Protein AF-A0A2J8B7I2-F1 (afdb_monomer_lite)

pLDDT: mean 88.87, std 10.63, range [42.28, 96.5]

InterPro domains:
  IPR001584 Integrase, catalytic core [PF13683] (15-67)
  IPR001584 Integrase, catalytic core [PS50994] (1-86)
  IPR012337 Ribonuclease H-like superfamily [SSF53098] (4-85)
  IPR036397 Ribonuclease H superfamily [G3DSA:3.30.420.10] (1-91)

Sequence (95 aa):
AKDSAFEKIAKALHMELRRTRPYSPWQNGKVERSHREDGKILYGRKVFTSEQELIRQVAKHEARYNKTAKTSLNFKNPNQVVSEYFSTCNICVDN

Organism: NCBI:txid1588748

Structure (mmCIF, N/CA/C/O backbone):
data_AF-A0A2J8B7I2-F1
#
_entry.id   AF-A0A2J8B7I2-F1
#
loop_
_atom_site.group_PDB
_atom_site.id
_atom_site.type_symbol
_atom_site.label_atom_id
_atom_site.label_alt_id
_atom_site.label_comp_id
_atom_site.label_asym_id
_atom_site.label_entity_id
_atom_site.label_seq_id
_atom_site.pdbx_PDB_ins_code
_atom_site.Cartn_x
_atom_site.Cartn_y
_atom_site.Cartn_z
_atom_site.occupancy
_atom_site.B_iso_or_equiv
_atom_site.auth_seq_id
_atom_site.auth_comp_id
_atom_site.auth_asym_id
_atom_site.auth_atom_id
_atom_site.pdbx_PDB_model_num
ATOM 1 N N . ALA A 1 1 ? -3.782 -32.500 5.962 1.00 68.00 1 A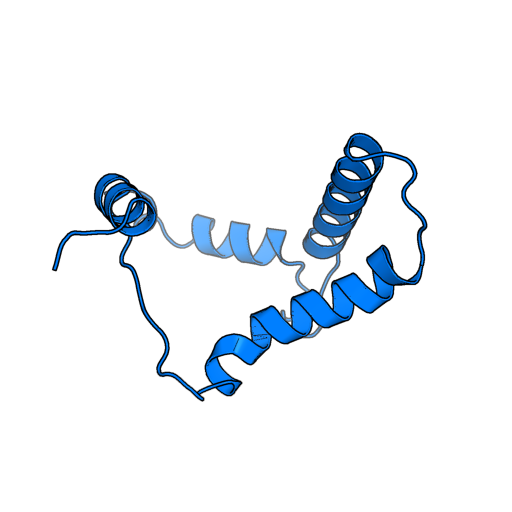LA A N 1
ATOM 2 C CA . ALA A 1 1 ? -4.010 -31.327 6.832 1.00 68.00 1 ALA A CA 1
ATOM 3 C C . ALA A 1 1 ? -5.308 -30.660 6.398 1.00 68.00 1 ALA A C 1
ATOM 5 O O . ALA A 1 1 ? -5.584 -30.654 5.207 1.00 68.00 1 ALA A O 1
ATOM 6 N N . LYS A 1 2 ? -6.132 -30.181 7.334 1.00 83.31 2 LYS A N 1
ATOM 7 C CA . LYS A 1 2 ? -7.375 -29.471 7.002 1.00 83.31 2 LYS A CA 1
ATOM 8 C C . LYS A 1 2 ? -7.019 -28.048 6.569 1.00 83.31 2 LYS A C 1
ATOM 10 O O . LYS A 1 2 ? -6.298 -27.380 7.304 1.00 83.31 2 LYS A O 1
ATOM 15 N N . ASP A 1 3 ? -7.518 -27.609 5.417 1.00 85.56 3 ASP A N 1
ATOM 16 C CA . ASP A 1 3 ? -7.315 -26.231 4.958 1.00 85.56 3 ASP A CA 1
ATOM 17 C C . ASP A 1 3 ? -7.883 -25.233 5.980 1.00 85.56 3 ASP A C 1
ATOM 19 O O . ASP A 1 3 ? -9.003 -25.403 6.487 1.00 85.56 3 ASP A O 1
ATOM 23 N N . SER A 1 4 ? -7.120 -24.177 6.258 1.00 91.69 4 SER A N 1
ATOM 24 C CA . SER A 1 4 ? -7.564 -23.027 7.048 1.00 91.69 4 SER A CA 1
ATOM 25 C C . SER A 1 4 ? -8.666 -22.240 6.328 1.00 91.69 4 SER A C 1
ATOM 27 O O . SER A 1 4 ? -8.859 -22.364 5.118 1.00 91.69 4 SER A O 1
ATOM 29 N N . ALA A 1 5 ? -9.398 -21.395 7.062 1.00 93.19 5 ALA A N 1
ATOM 30 C CA . ALA A 1 5 ? -10.425 -20.536 6.465 1.00 93.19 5 ALA A CA 1
ATOM 31 C C . ALA A 1 5 ? -9.854 -19.647 5.344 1.00 93.19 5 ALA A C 1
ATOM 33 O O . ALA A 1 5 ? -10.474 -19.514 4.294 1.00 93.19 5 ALA A O 1
ATOM 34 N N . PHE A 1 6 ? -8.642 -19.119 5.532 1.00 92.19 6 PHE A N 1
ATOM 35 C CA . PHE A 1 6 ? -7.955 -18.307 4.531 1.00 92.19 6 PHE A CA 1
ATOM 36 C C . PHE A 1 6 ? -7.618 -19.103 3.262 1.00 92.19 6 PHE A C 1
ATOM 38 O O . PHE A 1 6 ? -7.910 -18.656 2.157 1.00 92.19 6 PHE A O 1
ATOM 45 N N . GLU A 1 7 ? -7.071 -20.313 3.408 1.00 93.50 7 GLU A N 1
ATOM 46 C CA . GLU A 1 7 ? -6.722 -21.172 2.266 1.00 93.50 7 GLU A CA 1
ATOM 47 C C . GLU A 1 7 ? -7.939 -21.583 1.445 1.00 93.50 7 GLU A C 1
ATOM 49 O O . GLU A 1 7 ? -7.856 -21.654 0.221 1.00 93.50 7 GLU A O 1
ATOM 54 N N . LYS A 1 8 ? -9.078 -21.822 2.100 1.00 93.69 8 LYS A N 1
ATOM 55 C CA . LYS A 1 8 ? -10.331 -22.131 1.403 1.00 93.69 8 LYS A CA 1
ATOM 56 C C . LYS A 1 8 ? -10.790 -20.973 0.525 1.00 93.69 8 LYS A C 1
ATOM 58 O O . LYS A 1 8 ? -11.162 -21.203 -0.620 1.00 93.69 8 LYS A O 1
ATOM 63 N N . ILE A 1 9 ? -10.742 -19.747 1.048 1.00 94.31 9 ILE A N 1
ATOM 64 C CA . ILE A 1 9 ? -11.130 -18.550 0.294 1.00 94.31 9 ILE A CA 1
ATOM 65 C C . ILE A 1 9 ? -10.148 -18.284 -0.848 1.00 94.31 9 ILE A C 1
ATOM 67 O O . ILE A 1 9 ? -10.589 -18.041 -1.965 1.00 94.31 9 ILE A O 1
ATOM 71 N N . ALA A 1 10 ? -8.838 -18.407 -0.614 1.00 93.69 10 ALA A N 1
ATOM 72 C CA . ALA A 1 10 ? -7.841 -18.251 -1.673 1.00 93.69 10 ALA A CA 1
ATOM 73 C C . ALA A 1 10 ? -8.075 -19.241 -2.828 1.00 93.69 10 ALA A C 1
ATOM 75 O O . ALA A 1 10 ? -8.083 -18.836 -3.987 1.00 93.69 10 ALA A O 1
ATOM 76 N N . LYS A 1 11 ? -8.362 -20.515 -2.516 1.00 91.62 11 LYS A N 1
ATOM 77 C CA . LYS A 1 11 ? -8.719 -21.529 -3.523 1.00 91.62 11 LYS A CA 1
ATOM 78 C C . LYS A 1 11 ? -10.019 -21.195 -4.259 1.00 91.62 11 LYS A C 1
ATOM 80 O O . LYS A 1 11 ? -10.076 -21.375 -5.468 1.00 91.62 11 LYS A O 1
ATOM 85 N N . ALA A 1 12 ? -11.039 -20.711 -3.548 1.00 93.69 12 ALA A N 1
ATOM 86 C CA . ALA A 1 12 ? -12.315 -20.314 -4.147 1.00 93.69 12 ALA A CA 1
ATOM 87 C C . ALA A 1 12 ? -12.184 -19.102 -5.086 1.00 93.69 12 ALA A C 1
ATOM 89 O O . ALA A 1 12 ? -12.939 -18.993 -6.042 1.00 93.69 12 ALA A O 1
ATOM 90 N N . LEU A 1 13 ? -11.219 -18.216 -4.829 1.00 93.94 13 LEU A N 1
ATOM 91 C CA . LEU A 1 13 ? -10.874 -17.083 -5.692 1.00 93.94 13 LEU A CA 1
ATOM 92 C C . LEU A 1 13 ? -9.828 -17.440 -6.763 1.00 93.94 13 LEU A C 1
ATOM 94 O O . LEU A 1 13 ? -9.271 -16.538 -7.379 1.00 93.94 13 LEU A O 1
ATOM 98 N N . HIS A 1 14 ? -9.511 -18.729 -6.939 1.00 92.81 14 HIS A N 1
ATOM 99 C CA . HIS A 1 14 ? -8.486 -19.218 -7.868 1.00 92.81 14 HIS A CA 1
ATOM 100 C C . HIS A 1 14 ? -7.100 -18.563 -7.679 1.00 92.81 14 HIS A C 1
ATOM 102 O O . HIS A 1 14 ? -6.303 -18.467 -8.609 1.00 92.81 14 HIS A O 1
ATOM 108 N N . MET A 1 15 ? -6.776 -18.148 -6.448 1.00 91.81 15 MET A N 1
ATOM 109 C CA . MET A 1 15 ? -5.501 -17.519 -6.102 1.00 91.81 15 MET A CA 1
ATOM 110 C C . MET A 1 15 ? -4.476 -18.545 -5.609 1.00 91.81 15 MET A C 1
ATOM 112 O O . MET A 1 15 ? -4.744 -19.353 -4.715 1.00 91.81 15 MET A O 1
ATOM 116 N N . GLU A 1 16 ? -3.252 -18.465 -6.133 1.00 91.62 16 GLU A N 1
ATOM 117 C CA . GLU A 1 16 ? -2.131 -19.281 -5.666 1.00 91.62 16 GLU A CA 1
ATOM 118 C C . GLU A 1 16 ? -1.551 -18.725 -4.352 1.00 91.62 16 GLU A C 1
ATOM 120 O O . GLU A 1 16 ? -0.986 -17.629 -4.303 1.00 91.62 16 GLU A O 1
ATOM 125 N N . LEU A 1 17 ? -1.635 -19.504 -3.268 1.00 90.19 17 LEU A N 1
ATOM 126 C CA . LEU A 1 17 ? -1.019 -19.138 -1.993 1.00 90.19 17 LEU A CA 1
ATOM 127 C C . LEU A 1 17 ? 0.471 -19.503 -1.964 1.00 90.19 17 LEU A C 1
ATOM 129 O O . LEU A 1 17 ? 0.843 -20.653 -1.729 1.00 90.19 17 LEU A O 1
ATOM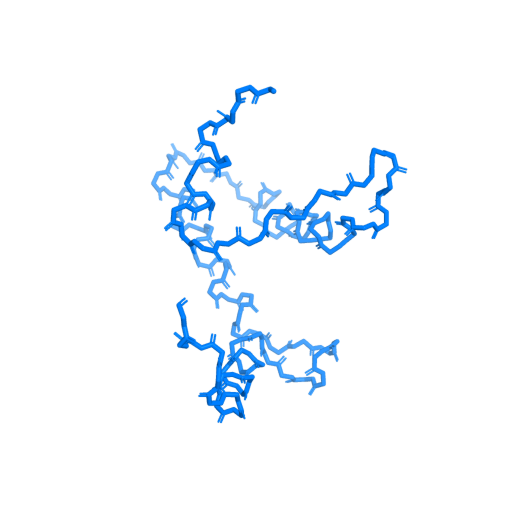 133 N N . ARG A 1 18 ? 1.338 -18.496 -2.093 1.00 89.44 18 ARG A N 1
ATOM 134 C CA . ARG A 1 18 ? 2.793 -18.655 -1.955 1.00 89.44 18 ARG A CA 1
ATOM 135 C C . ARG A 1 18 ? 3.246 -18.344 -0.530 1.00 89.44 18 ARG A C 1
ATOM 137 O O . ARG A 1 18 ? 3.096 -17.223 -0.052 1.00 89.44 18 ARG A O 1
ATOM 144 N N . ARG A 1 19 ? 3.838 -19.330 0.149 1.00 87.88 19 ARG A N 1
ATOM 145 C CA . ARG A 1 19 ? 4.402 -19.164 1.499 1.00 87.88 19 ARG A CA 1
ATOM 146 C C . ARG A 1 19 ? 5.891 -18.831 1.430 1.00 87.88 19 ARG A C 1
ATOM 148 O O . ARG A 1 19 ? 6.637 -19.445 0.671 1.00 87.88 19 ARG A O 1
ATOM 155 N N . THR A 1 20 ? 6.330 -17.884 2.249 1.00 86.75 20 THR A N 1
ATOM 156 C CA . THR A 1 20 ? 7.751 -17.577 2.447 1.00 86.75 20 THR A CA 1
ATOM 157 C C . THR A 1 20 ? 8.367 -18.536 3.457 1.00 86.75 20 THR A C 1
ATOM 159 O O . THR A 1 20 ? 7.695 -19.013 4.375 1.00 86.75 20 THR A O 1
ATOM 162 N N . ARG A 1 21 ? 9.665 -18.813 3.315 1.00 89.38 21 ARG A N 1
ATOM 163 C CA . ARG A 1 21 ? 10.374 -19.655 4.281 1.00 89.38 21 ARG A CA 1
ATOM 164 C C . ARG A 1 21 ? 10.473 -18.905 5.621 1.00 89.38 21 ARG A C 1
ATOM 166 O O . ARG A 1 21 ? 10.753 -17.703 5.616 1.00 89.38 21 ARG A O 1
ATOM 173 N N . PRO A 1 22 ? 10.293 -19.582 6.771 1.00 90.50 22 PRO A N 1
ATOM 174 C CA . PRO A 1 22 ? 10.596 -18.985 8.068 1.00 90.50 22 PRO A CA 1
ATOM 175 C C . PRO A 1 22 ? 12.012 -18.393 8.101 1.00 90.50 22 PRO A C 1
ATOM 177 O O . PRO A 1 22 ? 12.918 -18.900 7.436 1.00 90.50 22 PRO A O 1
ATOM 180 N N . TYR A 1 23 ? 12.201 -17.317 8.866 1.00 88.06 23 TYR A N 1
ATOM 181 C CA . TYR A 1 23 ? 13.491 -16.623 9.015 1.00 88.06 23 TYR A CA 1
ATOM 182 C C . TYR A 1 23 ? 14.092 -16.091 7.702 1.00 88.06 23 TYR A C 1
ATOM 184 O O . TYR A 1 23 ? 15.307 -15.963 7.582 1.00 88.06 23 TYR A O 1
ATOM 192 N N . SER A 1 24 ? 13.246 -15.750 6.722 1.00 90.06 24 SER A N 1
ATOM 193 C CA . SER A 1 24 ? 13.665 -15.144 5.448 1.00 90.06 24 SER A CA 1
ATOM 194 C C . SER A 1 24 ? 13.194 -13.686 5.300 1.00 90.06 24 SER A C 1
ATOM 196 O O . SER A 1 24 ? 12.439 -13.369 4.378 1.00 90.06 24 SER A O 1
ATOM 198 N N . PRO A 1 25 ? 13.610 -12.763 6.195 1.00 85.19 25 PRO A N 1
ATOM 199 C CA . PRO A 1 25 ? 13.063 -11.403 6.277 1.00 85.19 25 PRO A CA 1
ATOM 200 C C . PRO A 1 25 ? 13.284 -10.565 5.010 1.00 85.19 25 PRO A C 1
ATOM 202 O O . PRO A 1 25 ? 12.496 -9.668 4.720 1.00 85.19 25 PRO A O 1
ATOM 205 N N . TRP A 1 26 ? 14.305 -10.876 4.204 1.00 86.69 26 TRP A N 1
ATOM 206 C CA . TRP A 1 26 ? 14.542 -10.198 2.924 1.00 86.69 26 TRP A CA 1
ATOM 207 C C . TRP A 1 26 ? 13.377 -10.371 1.940 1.00 86.69 26 TRP A C 1
ATOM 209 O O . TRP A 1 26 ? 13.139 -9.483 1.123 1.00 86.69 26 TRP A O 1
ATOM 219 N N . GLN A 1 27 ? 12.614 -11.469 2.046 1.00 88.88 27 GLN A N 1
ATOM 220 C CA . GLN A 1 27 ? 11.424 -11.700 1.223 1.00 88.88 27 GLN A CA 1
ATOM 221 C C . GLN A 1 27 ? 10.297 -10.717 1.574 1.00 88.88 27 GLN A C 1
ATOM 223 O O . GLN A 1 27 ? 9.549 -10.315 0.685 1.00 88.88 27 GLN A O 1
ATOM 228 N N . ASN A 1 28 ? 10.219 -10.266 2.833 1.00 90.12 28 ASN A N 1
ATOM 229 C CA . ASN A 1 28 ? 9.186 -9.340 3.303 1.00 90.12 28 ASN A CA 1
ATOM 230 C C . ASN A 1 28 ? 9.611 -7.862 3.262 1.00 90.12 28 ASN A C 1
ATOM 232 O O . ASN A 1 28 ? 8.851 -6.980 3.652 1.00 90.12 28 ASN A O 1
ATOM 236 N N . GLY A 1 29 ? 10.813 -7.546 2.767 1.00 90.69 29 GLY A N 1
ATOM 237 C CA . GLY A 1 29 ? 11.396 -6.205 2.895 1.00 90.69 29 GLY A CA 1
ATOM 238 C C . GLY A 1 29 ? 10.561 -5.067 2.288 1.00 90.69 29 GLY A C 1
ATOM 239 O O . GLY A 1 29 ? 10.643 -3.930 2.756 1.00 90.69 29 GLY A O 1
ATOM 240 N N . LYS A 1 30 ? 9.738 -5.350 1.268 1.00 88.81 30 LYS A N 1
ATOM 241 C CA . LYS A 1 30 ? 8.793 -4.369 0.703 1.00 88.81 30 LYS A CA 1
ATOM 242 C C . LYS A 1 30 ? 7.672 -4.030 1.689 1.00 88.81 30 LYS A C 1
ATOM 244 O O . LYS A 1 30 ? 7.393 -2.850 1.892 1.00 88.81 30 LYS A O 1
ATOM 249 N N . VAL A 1 31 ? 7.081 -5.048 2.312 1.00 90.38 31 VAL A N 1
ATOM 250 C CA . VAL A 1 31 ? 5.993 -4.912 3.291 1.00 90.38 31 VAL A CA 1
ATOM 251 C C . VAL A 1 31 ? 6.502 -4.194 4.536 1.00 90.38 31 VAL A C 1
ATOM 253 O O . VAL A 1 31 ? 5.946 -3.170 4.924 1.00 90.38 31 VAL A O 1
ATOM 256 N N . GLU A 1 32 ? 7.645 -4.631 5.071 1.00 93.44 32 GLU A N 1
ATOM 257 C CA . GLU A 1 32 ? 8.275 -3.994 6.235 1.00 93.44 32 GLU A CA 1
ATOM 258 C C . GLU A 1 32 ? 8.604 -2.516 5.981 1.00 93.44 32 GLU A C 1
ATOM 260 O O . GLU A 1 32 ? 8.404 -1.653 6.839 1.00 93.44 32 GLU A O 1
ATOM 265 N N . ARG A 1 33 ? 9.082 -2.181 4.772 1.00 91.25 33 ARG A N 1
ATOM 266 C CA . ARG A 1 33 ? 9.330 -0.784 4.398 1.00 91.25 33 ARG A CA 1
ATOM 267 C C . ARG A 1 33 ? 8.032 0.018 4.342 1.00 91.25 33 ARG A C 1
ATOM 269 O O . ARG A 1 33 ? 8.047 1.154 4.806 1.00 91.25 33 ARG A O 1
ATOM 276 N N . SER A 1 34 ? 6.949 -0.545 3.800 1.00 90.50 34 SER A N 1
ATOM 277 C CA . SER A 1 34 ? 5.637 0.115 3.782 1.00 90.50 34 SER A CA 1
ATOM 278 C C . SER A 1 34 ? 5.175 0.431 5.200 1.00 90.50 34 SER A C 1
ATOM 280 O O . SER A 1 34 ? 4.958 1.597 5.517 1.00 90.50 34 SER A O 1
ATOM 282 N N . HIS A 1 35 ? 5.169 -0.570 6.086 1.00 91.69 35 HIS A N 1
ATOM 283 C CA . HIS A 1 35 ? 4.774 -0.392 7.484 1.00 91.69 35 HIS A CA 1
ATOM 284 C C . HIS A 1 35 ? 5.602 0.672 8.201 1.00 91.69 35 HIS A C 1
ATOM 286 O O . HIS A 1 35 ? 5.060 1.500 8.932 1.00 91.69 35 HIS A O 1
ATOM 292 N N . ARG A 1 36 ? 6.916 0.706 7.957 1.00 93.69 36 ARG A N 1
ATOM 293 C CA . ARG A 1 36 ? 7.786 1.736 8.529 1.00 93.69 36 ARG A CA 1
ATOM 294 C C . ARG A 1 36 ? 7.421 3.143 8.051 1.00 93.69 36 ARG A C 1
ATOM 296 O O . ARG A 1 36 ? 7.445 4.075 8.852 1.00 93.69 36 ARG A O 1
ATOM 303 N N . GLU A 1 37 ? 7.134 3.327 6.765 1.00 91.44 37 GLU A N 1
ATOM 304 C CA . GLU A 1 37 ? 6.764 4.642 6.228 1.00 91.44 37 GLU A CA 1
ATOM 305 C C . GLU A 1 37 ? 5.372 5.082 6.698 1.00 91.44 37 GLU A C 1
ATOM 307 O O . GLU A 1 37 ? 5.200 6.240 7.085 1.00 91.44 37 GLU A O 1
ATOM 312 N N . ASP A 1 38 ? 4.416 4.157 6.780 1.00 92.44 38 ASP A N 1
ATOM 313 C CA . ASP A 1 38 ? 3.095 4.417 7.359 1.00 92.44 38 ASP A CA 1
ATOM 314 C C . ASP A 1 38 ? 3.217 4.803 8.840 1.00 92.44 38 ASP A C 1
ATOM 316 O O . ASP A 1 38 ? 2.608 5.775 9.289 1.00 92.44 38 ASP A O 1
ATOM 320 N N . GLY A 1 39 ? 4.098 4.125 9.582 1.00 93.56 39 GLY A N 1
ATOM 321 C CA . GLY A 1 39 ? 4.470 4.482 10.951 1.00 93.56 39 GLY A CA 1
ATOM 322 C C . GLY A 1 39 ? 4.967 5.922 11.074 1.00 93.56 39 GLY A C 1
ATOM 323 O O . GLY A 1 39 ? 4.484 6.681 11.911 1.00 93.56 39 GLY A O 1
ATOM 324 N N . LYS A 1 40 ? 5.894 6.340 10.207 1.00 92.56 40 LYS A N 1
ATOM 325 C CA . LYS A 1 40 ? 6.486 7.690 10.244 1.00 92.56 40 LYS A CA 1
ATOM 326 C C . LYS A 1 40 ? 5.529 8.804 9.829 1.00 92.56 40 LYS A C 1
ATOM 328 O O . LYS A 1 40 ? 5.667 9.934 10.303 1.00 92.56 40 LYS A O 1
ATOM 333 N N . ILE A 1 41 ? 4.648 8.535 8.868 1.00 89.44 41 ILE A N 1
ATOM 334 C CA . ILE A 1 41 ? 3.828 9.563 8.213 1.00 89.44 41 ILE A CA 1
ATOM 335 C C . ILE A 1 41 ? 2.446 9.659 8.855 1.00 89.44 41 ILE A C 1
ATOM 337 O O . ILE A 1 41 ? 1.922 10.766 9.006 1.00 89.44 41 ILE A O 1
ATOM 341 N N . LEU A 1 42 ? 1.857 8.520 9.213 1.00 92.38 42 LEU A N 1
ATOM 342 C CA . LEU A 1 42 ? 0.489 8.433 9.697 1.00 92.38 42 LEU A CA 1
AT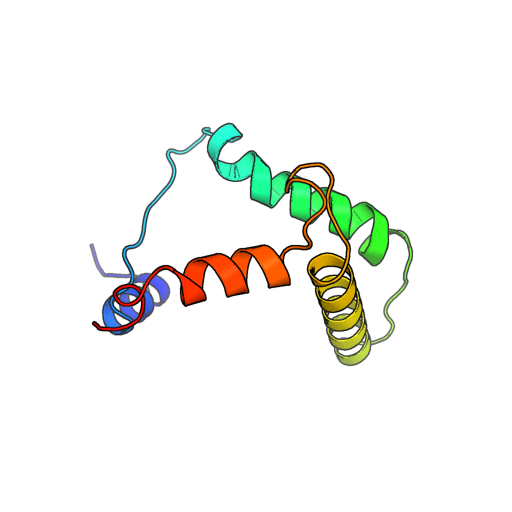OM 343 C C . LEU A 1 42 ? 0.454 8.200 11.207 1.00 92.38 42 LEU A C 1
ATOM 345 O O . LEU A 1 42 ? 0.065 9.104 11.945 1.00 92.38 42 LEU A O 1
ATOM 349 N N . TYR A 1 43 ? 0.886 7.021 11.658 1.00 91.38 43 TYR A N 1
ATOM 350 C CA . TYR A 1 43 ? 0.653 6.572 13.034 1.00 91.38 43 TYR A CA 1
ATOM 351 C C . TYR A 1 43 ? 1.454 7.358 14.077 1.00 91.38 43 TYR A C 1
ATOM 353 O O . TYR A 1 43 ? 0.946 7.639 15.152 1.00 91.38 43 TYR A O 1
ATOM 361 N N . GLY A 1 44 ? 2.679 7.774 13.755 1.00 90.38 44 GLY A N 1
ATOM 362 C CA . GLY A 1 44 ? 3.524 8.552 14.665 1.00 90.38 44 GLY A CA 1
ATOM 363 C C . GLY A 1 44 ? 3.213 10.051 14.703 1.00 90.38 44 GLY A C 1
ATOM 364 O O . GLY A 1 44 ? 3.780 10.762 15.524 1.00 90.38 44 GLY A O 1
ATOM 365 N N . ARG A 1 45 ? 2.357 10.559 13.804 1.00 90.25 45 ARG A N 1
ATOM 366 C CA . ARG A 1 45 ? 2.069 12.003 13.675 1.00 90.25 45 ARG A CA 1
ATOM 367 C C . ARG A 1 45 ? 0.644 12.390 14.032 1.00 90.25 45 ARG A C 1
ATOM 369 O O . ARG A 1 45 ? 0.353 13.580 14.122 1.00 90.25 45 ARG A O 1
ATOM 376 N N . LYS A 1 46 ? -0.256 11.420 14.154 1.00 89.31 46 LYS A N 1
ATOM 377 C CA . LYS A 1 46 ? -1.673 11.663 14.405 1.00 89.31 46 LYS A CA 1
ATOM 378 C C . LYS A 1 46 ? -2.127 10.860 15.602 1.00 89.31 46 LYS A C 1
ATOM 380 O O . LYS A 1 46 ? -1.743 9.709 15.765 1.00 89.31 46 LYS A O 1
ATOM 385 N N . VAL A 1 47 ? -2.989 11.479 16.392 1.00 89.81 47 VAL A N 1
ATOM 386 C CA . VAL A 1 47 ? -3.785 10.792 17.401 1.00 89.81 47 VAL A CA 1
ATOM 387 C C . VAL A 1 47 ? -5.154 10.559 16.781 1.00 89.81 47 VAL A C 1
ATOM 389 O O . VAL A 1 47 ? -5.718 11.474 16.185 1.00 89.81 47 VAL A O 1
ATOM 392 N N . PHE A 1 48 ? -5.656 9.335 16.884 1.00 93.12 48 PHE A N 1
ATOM 393 C CA . PHE A 1 48 ? -6.983 8.973 16.399 1.00 93.12 48 PHE A CA 1
ATOM 394 C C . PHE A 1 48 ? -7.922 8.867 17.591 1.00 93.12 48 PHE A C 1
ATOM 396 O O . PHE A 1 48 ? -7.586 8.233 18.589 1.00 93.12 48 PHE A O 1
ATOM 403 N N . THR A 1 49 ? -9.090 9.489 17.483 1.00 93.06 49 THR A N 1
ATOM 404 C CA . THR A 1 49 ? -10.095 9.509 18.556 1.00 93.06 49 THR A CA 1
ATOM 405 C C . THR A 1 49 ? -11.202 8.478 18.344 1.00 93.06 49 THR A C 1
ATOM 407 O O . THR A 1 49 ? -11.917 8.132 19.280 1.00 93.06 49 THR A O 1
ATOM 410 N N . SER A 1 50 ? -11.329 7.952 17.123 1.00 96.31 50 SER A N 1
ATOM 411 C CA . SER A 1 50 ? -12.284 6.903 16.765 1.00 96.31 50 SER A CA 1
ATOM 412 C C . SER A 1 50 ? -11.744 6.003 15.654 1.00 96.31 50 SER A C 1
ATOM 414 O O . SER A 1 50 ? -10.872 6.392 14.873 1.00 96.31 50 SER A O 1
ATOM 416 N N . GLU A 1 51 ? -12.307 4.801 15.541 1.00 96.00 51 GLU A N 1
ATOM 417 C CA . GLU A 1 51 ? -11.985 3.865 14.460 1.00 96.00 51 GLU A CA 1
ATOM 418 C C . GLU A 1 51 ? -12.350 4.434 13.079 1.00 96.00 51 GLU A C 1
ATOM 420 O O . GLU A 1 51 ? -11.572 4.337 12.131 1.00 96.00 51 GLU A O 1
ATOM 425 N N . GLN A 1 52 ? -13.498 5.106 12.966 1.00 96.50 52 GLN A N 1
ATOM 426 C CA . GLN A 1 52 ? -13.921 5.739 11.714 1.00 96.50 52 GLN A CA 1
ATOM 427 C C . GLN A 1 52 ? -12.928 6.810 11.251 1.00 96.50 52 GLN A C 1
ATOM 429 O O . GLN A 1 52 ? -12.627 6.922 10.059 1.00 96.50 52 GLN A O 1
ATOM 434 N N . GLU A 1 53 ? -12.392 7.592 12.193 1.00 95.19 53 GLU A N 1
ATOM 435 C CA . GLU A 1 53 ? -11.348 8.565 11.899 1.00 95.19 53 GLU A CA 1
ATOM 436 C C . GLU A 1 53 ? -10.076 7.875 11.400 1.0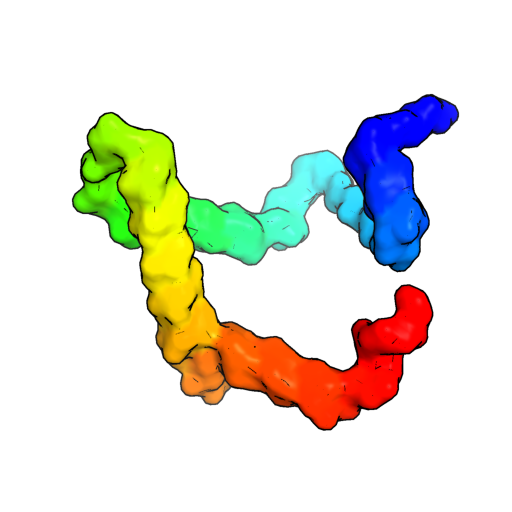0 95.19 53 GLU A C 1
ATOM 438 O O . GLU A 1 53 ? -9.518 8.296 10.383 1.00 95.19 53 GLU A O 1
ATOM 443 N N . LEU A 1 54 ? -9.646 6.799 12.065 1.00 94.50 54 LEU A N 1
ATOM 444 C CA . LEU A 1 54 ? -8.493 6.012 11.642 1.00 94.50 54 LEU A CA 1
ATOM 445 C C . LEU A 1 54 ? -8.656 5.525 10.195 1.00 94.50 54 LEU A C 1
ATOM 447 O O . LEU A 1 54 ? -7.804 5.830 9.358 1.00 94.50 54 LEU A O 1
ATOM 451 N N . ILE A 1 55 ? -9.772 4.861 9.876 1.00 95.75 55 ILE A N 1
ATOM 452 C CA . ILE A 1 55 ? -10.065 4.349 8.526 1.00 95.75 55 ILE A CA 1
ATOM 453 C C . ILE A 1 55 ? -9.991 5.480 7.493 1.00 95.75 55 ILE A C 1
ATOM 455 O O . ILE A 1 55 ? -9.335 5.353 6.456 1.00 95.75 55 ILE A O 1
ATOM 459 N N . ARG A 1 56 ? -10.602 6.634 7.788 1.00 95.88 56 ARG A N 1
ATOM 460 C CA . ARG A 1 56 ? -10.595 7.792 6.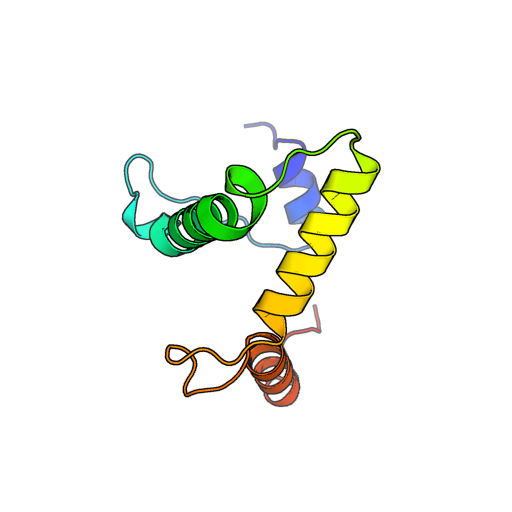883 1.00 95.88 56 ARG A CA 1
ATOM 461 C C . ARG A 1 56 ? -9.186 8.333 6.638 1.00 95.88 56 ARG A C 1
ATOM 463 O O . ARG A 1 56 ? -8.857 8.736 5.520 1.00 95.88 56 ARG A O 1
ATOM 470 N N . GLN A 1 57 ? -8.358 8.391 7.676 1.00 94.69 57 GLN A N 1
ATOM 471 C CA . GLN A 1 57 ? -6.998 8.915 7.572 1.00 94.69 57 GLN A CA 1
ATOM 472 C C . GLN A 1 57 ? -6.058 7.938 6.860 1.00 94.69 57 GLN A C 1
ATOM 474 O O . GLN A 1 57 ? -5.225 8.401 6.075 1.00 94.69 57 GLN A O 1
ATOM 479 N N . VAL A 1 58 ? -6.225 6.629 7.075 1.00 94.75 58 VAL A N 1
ATOM 480 C CA . VAL A 1 58 ? -5.533 5.572 6.320 1.00 94.75 58 VAL A CA 1
ATOM 481 C C . VAL A 1 58 ? -5.884 5.685 4.837 1.00 94.75 58 VAL A C 1
ATOM 483 O O . VAL A 1 58 ? -4.986 5.879 4.021 1.00 94.75 58 VAL A O 1
ATOM 486 N N . ALA A 1 59 ? -7.173 5.733 4.487 1.00 95.38 59 ALA A N 1
ATOM 487 C CA . ALA A 1 59 ? -7.611 5.861 3.095 1.00 95.38 59 ALA A CA 1
ATOM 488 C C . ALA A 1 59 ? -7.047 7.123 2.409 1.00 95.38 59 ALA A C 1
ATOM 490 O O . ALA A 1 59 ? -6.603 7.092 1.259 1.00 95.38 59 ALA A O 1
ATOM 491 N N . LYS A 1 60 ? -7.004 8.257 3.124 1.00 94.88 60 LYS A N 1
ATOM 492 C CA . LYS A 1 60 ? -6.395 9.499 2.614 1.00 94.88 60 LYS A CA 1
ATOM 493 C C . LYS A 1 60 ? -4.888 9.352 2.384 1.00 94.88 60 LYS A C 1
ATOM 495 O O . LYS A 1 60 ? -4.359 9.921 1.425 1.00 94.88 60 LYS A O 1
ATOM 500 N N . HIS A 1 61 ? -4.194 8.647 3.274 1.00 94.31 61 HIS A N 1
ATOM 501 C CA . HIS A 1 61 ? -2.760 8.384 3.165 1.00 94.31 61 HIS A CA 1
ATOM 502 C C . HIS A 1 61 ? -2.446 7.469 1.977 1.00 94.31 61 HIS A C 1
ATOM 504 O O . HIS A 1 61 ? -1.623 7.840 1.140 1.00 94.31 61 HIS A O 1
ATOM 510 N N . GLU A 1 62 ? -3.172 6.362 1.825 1.00 94.25 62 GLU A N 1
ATOM 511 C CA . GLU A 1 62 ? -3.048 5.440 0.688 1.00 94.25 62 GLU A CA 1
ATOM 512 C C . GLU A 1 62 ? -3.317 6.144 -0.646 1.00 94.25 62 GLU A C 1
ATOM 514 O O . GLU A 1 62 ? -2.508 6.075 -1.575 1.00 94.25 62 GLU A O 1
ATOM 519 N N . ALA A 1 63 ? -4.403 6.921 -0.728 1.00 95.62 63 ALA A N 1
ATOM 520 C CA . ALA A 1 63 ? -4.739 7.685 -1.926 1.00 95.62 63 ALA A CA 1
ATOM 521 C C . ALA A 1 63 ? -3.633 8.682 -2.310 1.00 95.62 63 ALA A C 1
ATOM 523 O O . ALA A 1 63 ? -3.347 8.873 -3.493 1.00 95.62 63 ALA A O 1
ATOM 524 N N . ARG A 1 64 ? -2.989 9.318 -1.324 1.00 94.38 64 ARG A N 1
ATOM 525 C CA . ARG A 1 64 ? -1.848 10.212 -1.564 1.00 94.38 64 ARG A CA 1
ATOM 526 C C . ARG A 1 64 ? -0.622 9.432 -2.022 1.00 94.38 64 ARG A C 1
ATOM 528 O O . ARG A 1 64 ? 0.030 9.856 -2.976 1.00 94.38 64 ARG A O 1
ATOM 535 N N . TYR A 1 65 ? -0.302 8.325 -1.358 1.00 92.88 65 TYR A N 1
ATOM 536 C CA . TYR A 1 65 ? 0.845 7.489 -1.701 1.00 92.88 65 TYR A CA 1
ATOM 537 C C . TYR A 1 65 ? 0.760 7.010 -3.154 1.00 92.88 65 TYR A C 1
ATOM 539 O O . TYR A 1 65 ? 1.714 7.197 -3.910 1.00 92.88 65 TYR A O 1
ATOM 547 N N . ASN A 1 66 ? -0.409 6.509 -3.557 1.00 93.56 66 ASN A N 1
ATOM 548 C CA . ASN A 1 66 ? -0.658 5.953 -4.887 1.00 93.56 66 ASN A CA 1
ATOM 549 C C . ASN A 1 66 ? -0.706 7.001 -6.011 1.00 93.56 66 ASN A C 1
ATOM 551 O O . ASN A 1 66 ? -0.471 6.664 -7.170 1.00 93.56 66 ASN A O 1
ATOM 555 N N . LYS A 1 67 ? -0.965 8.274 -5.684 1.00 95.25 67 LYS A N 1
ATOM 556 C CA . LYS A 1 67 ? -0.946 9.399 -6.640 1.00 95.25 67 LYS A CA 1
ATOM 557 C C . LYS A 1 67 ? 0.410 10.103 -6.731 1.00 95.25 67 LYS A C 1
ATOM 559 O O . LYS A 1 67 ? 0.650 10.844 -7.678 1.00 95.25 67 LYS A O 1
ATOM 564 N N . THR A 1 68 ? 1.296 9.890 -5.761 1.00 93.88 68 THR A N 1
ATOM 565 C CA . THR A 1 68 ? 2.594 10.570 -5.700 1.00 93.88 68 THR A CA 1
ATOM 566 C C . THR A 1 68 ? 3.637 9.810 -6.514 1.00 93.88 68 THR A C 1
ATOM 568 O O . THR A 1 68 ? 3.860 8.621 -6.283 1.00 93.88 68 THR A O 1
ATOM 571 N N . ALA A 1 69 ? 4.309 10.507 -7.432 1.00 94.75 69 ALA A N 1
ATOM 572 C CA . ALA A 1 69 ? 5.408 9.958 -8.219 1.00 94.75 69 ALA A CA 1
ATOM 573 C C . ALA A 1 69 ? 6.551 9.452 -7.326 1.00 94.75 69 ALA A C 1
ATOM 575 O O . ALA A 1 69 ? 6.894 10.075 -6.316 1.00 94.75 69 ALA A O 1
ATOM 576 N N . LYS A 1 70 ? 7.149 8.317 -7.696 1.00 92.81 70 LYS A N 1
ATOM 577 C CA . LYS A 1 70 ? 8.276 7.718 -6.973 1.00 92.81 70 LYS A CA 1
ATOM 578 C C . LYS A 1 70 ? 9.484 7.625 -7.894 1.00 92.81 70 LYS A C 1
ATOM 580 O O . LYS A 1 70 ? 9.385 7.136 -9.015 1.00 92.81 70 LYS A O 1
ATOM 585 N N . THR A 1 71 ? 10.647 8.024 -7.391 1.00 92.88 71 THR A N 1
ATOM 586 C CA . THR A 1 71 ? 11.922 7.893 -8.114 1.00 92.88 71 THR A CA 1
ATOM 587 C C . THR A 1 71 ? 12.218 6.436 -8.473 1.00 92.88 71 THR A C 1
ATOM 589 O O . THR A 1 71 ? 12.631 6.151 -9.588 1.00 92.88 71 THR A O 1
ATOM 592 N N . SER A 1 72 ? 11.894 5.498 -7.577 1.00 89.19 72 SER A N 1
ATOM 593 C CA . SER A 1 72 ? 12.041 4.054 -7.803 1.00 89.19 72 SER A CA 1
ATOM 594 C C . SER A 1 72 ? 11.138 3.482 -8.902 1.00 89.19 72 SER A C 1
ATOM 596 O O . SER A 1 72 ? 11.309 2.327 -9.271 1.00 89.19 72 SER A O 1
ATOM 598 N N . LEU A 1 73 ? 10.155 4.250 -9.381 1.00 91.56 73 LEU A N 1
ATOM 599 C CA . LEU A 1 73 ? 9.224 3.869 -10.446 1.00 91.56 73 LEU A CA 1
ATOM 600 C C . LEU A 1 73 ? 9.436 4.736 -11.697 1.00 91.56 73 LEU A C 1
ATOM 602 O O . LEU A 1 73 ? 8.479 5.036 -12.404 1.00 91.56 73 LEU A O 1
ATOM 606 N N . ASN A 1 74 ? 10.668 5.195 -11.950 1.00 93.56 74 ASN A N 1
ATOM 607 C CA . ASN A 1 74 ? 11.000 6.085 -13.071 1.00 93.56 74 ASN A CA 1
ATOM 608 C C . ASN A 1 74 ? 10.123 7.349 -13.099 1.00 93.56 74 ASN A C 1
ATOM 610 O O . ASN A 1 74 ? 9.608 7.738 -14.143 1.00 93.56 74 ASN A O 1
ATOM 614 N N . PHE A 1 75 ? 9.912 7.960 -11.927 1.00 93.62 75 PHE A N 1
ATOM 615 C CA . PHE A 1 75 ? 9.057 9.139 -11.734 1.00 93.62 75 PHE A CA 1
ATOM 616 C C . PHE A 1 75 ? 7.570 8.936 -12.067 1.00 93.62 75 PHE A C 1
ATOM 618 O O . PHE A 1 75 ? 6.816 9.906 -12.126 1.00 93.62 75 PHE A O 1
ATOM 625 N N . LYS A 1 76 ? 7.108 7.689 -12.192 1.00 94.25 76 LYS A N 1
ATOM 626 C CA . LYS A 1 76 ? 5.680 7.360 -12.252 1.00 94.25 76 LYS A CA 1
ATOM 627 C C . LYS A 1 76 ? 5.100 7.202 -10.851 1.00 94.25 76 LYS A C 1
ATOM 629 O O . LYS A 1 76 ? 5.815 6.916 -9.884 1.00 94.25 76 LYS A O 1
ATOM 634 N N . ASN A 1 77 ? 3.794 7.404 -10.719 1.00 94.88 77 ASN A N 1
ATOM 635 C CA . ASN A 1 77 ? 3.074 7.046 -9.497 1.00 94.88 77 ASN A CA 1
ATOM 636 C C . ASN A 1 77 ? 2.582 5.583 -9.552 1.00 94.88 77 ASN A C 1
ATOM 638 O O . ASN A 1 77 ? 2.443 5.027 -10.643 1.00 94.88 77 ASN A O 1
ATOM 642 N N . PRO A 1 78 ? 2.325 4.935 -8.399 1.00 94.44 78 PRO A N 1
ATOM 643 C CA . PRO A 1 78 ? 1.855 3.550 -8.372 1.00 94.44 78 PRO A CA 1
ATOM 644 C C . PRO A 1 78 ? 0.605 3.287 -9.226 1.00 94.44 78 PRO A C 1
ATOM 646 O O . PRO A 1 78 ? 0.565 2.284 -9.933 1.00 94.44 78 PRO A O 1
ATOM 649 N N . ASN A 1 79 ? -0.376 4.197 -9.231 1.00 95.12 79 ASN A N 1
ATOM 650 C CA . ASN A 1 79 ? -1.588 4.035 -10.043 1.00 95.12 79 ASN A CA 1
ATOM 651 C C . ASN A 1 79 ? -1.292 4.004 -11.549 1.00 95.12 79 ASN A C 1
ATOM 653 O O . ASN A 1 79 ? -1.905 3.227 -12.274 1.00 95.12 79 ASN A O 1
ATOM 657 N N . GLN A 1 80 ? -0.347 4.818 -12.024 1.00 94.31 80 GLN A N 1
ATOM 658 C CA . GLN A 1 80 ? 0.089 4.807 -13.422 1.00 94.31 80 GLN A CA 1
ATOM 659 C C . GLN A 1 80 ? 0.738 3.476 -13.785 1.00 94.31 80 GLN A C 1
ATOM 661 O O . GLN A 1 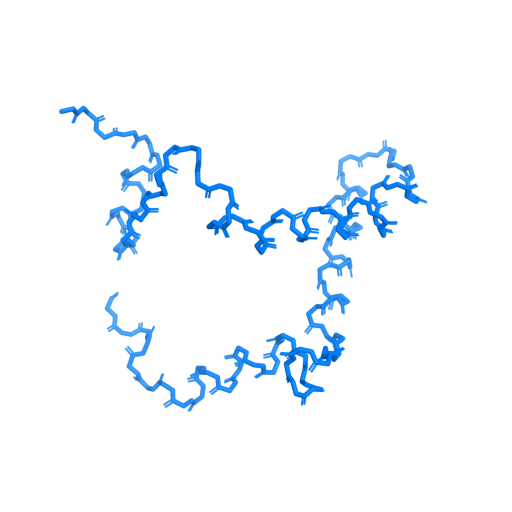80 ? 0.387 2.902 -14.807 1.00 94.31 80 GLN A O 1
ATOM 666 N N . VAL A 1 81 ? 1.627 2.958 -12.933 1.00 93.44 81 VAL A N 1
ATOM 667 C CA . VAL A 1 81 ? 2.292 1.665 -13.172 1.00 93.44 81 VAL A CA 1
ATOM 668 C C . VAL A 1 81 ? 1.270 0.534 -13.274 1.00 93.44 81 VAL A C 1
ATOM 670 O O . VAL A 1 81 ? 1.359 -0.297 -14.172 1.00 93.44 81 VAL A O 1
ATOM 673 N N . VAL A 1 82 ? 0.281 0.520 -12.379 1.00 92.06 82 VAL A N 1
ATOM 674 C CA . VAL A 1 82 ? -0.802 -0.472 -12.399 1.00 92.06 82 VAL A CA 1
ATOM 675 C C . VAL A 1 82 ? -1.649 -0.333 -13.666 1.00 92.06 82 VAL A C 1
ATOM 677 O O . VAL A 1 82 ? -1.903 -1.325 -14.344 1.00 92.06 82 VAL A O 1
ATOM 680 N N . SER A 1 83 ? -2.041 0.893 -14.020 1.00 91.62 83 SER A N 1
ATOM 681 C CA . SER A 1 83 ? -2.818 1.168 -15.232 1.00 91.62 83 SER A CA 1
ATOM 682 C C . SER A 1 83 ? -2.085 0.718 -16.500 1.00 91.62 83 SER A C 1
ATOM 684 O O . SER A 1 83 ? -2.667 0.051 -17.350 1.00 91.62 83 SER A O 1
ATOM 686 N N . GLU A 1 84 ? -0.790 1.019 -16.617 1.00 91.38 84 GLU A N 1
ATOM 687 C CA . GLU A 1 84 ? 0.049 0.604 -17.749 1.00 91.38 84 GLU A CA 1
ATOM 688 C C . GLU A 1 84 ? 0.197 -0.919 -17.833 1.00 91.38 84 GLU A C 1
ATOM 690 O O . GLU A 1 84 ? 0.100 -1.490 -18.920 1.00 91.38 84 GLU A O 1
ATOM 695 N N . TYR A 1 85 ? 0.396 -1.582 -16.690 1.00 89.81 85 TYR A N 1
ATOM 696 C CA . TYR A 1 85 ? 0.489 -3.038 -16.619 1.00 89.81 85 TYR A CA 1
ATOM 697 C C . TYR A 1 85 ? -0.786 -3.707 -17.147 1.00 89.81 85 TYR A C 1
ATOM 699 O O . TYR A 1 85 ? -0.718 -4.580 -18.010 1.00 89.81 85 TYR A O 1
ATOM 707 N N . PHE A 1 86 ? -1.956 -3.248 -16.698 1.00 86.88 86 PHE A N 1
ATOM 708 C CA . PHE A 1 86 ? -3.232 -3.793 -17.166 1.00 86.88 86 PHE A CA 1
ATOM 709 C C . PHE A 1 86 ? -3.593 -3.366 -18.592 1.00 86.88 86 PHE A C 1
ATOM 711 O O . PHE A 1 86 ? -4.244 -4.125 -19.296 1.00 86.88 86 PHE A O 1
ATOM 718 N N . SER A 1 87 ? -3.133 -2.203 -19.059 1.00 85.75 87 SER A N 1
ATOM 719 C CA . SER A 1 87 ? -3.359 -1.762 -20.446 1.00 85.75 87 SER A CA 1
ATOM 720 C C . SER A 1 87 ? -2.531 -2.549 -21.468 1.00 85.75 87 SER A C 1
ATOM 722 O O . SER A 1 87 ? -2.887 -2.607 -22.640 1.00 85.75 87 SER A O 1
ATOM 724 N N . THR A 1 88 ? -1.400 -3.120 -21.047 1.00 78.25 88 THR A N 1
ATOM 725 C CA . THR A 1 88 ? -0.499 -3.899 -21.913 1.00 78.25 88 THR A CA 1
ATOM 726 C C . THR A 1 88 ? -0.751 -5.405 -21.825 1.00 78.25 88 THR A C 1
ATOM 728 O O . THR A 1 88 ? -0.442 -6.128 -22.772 1.00 78.25 88 THR A O 1
ATOM 731 N N . CYS A 1 89 ? -1.345 -5.886 -20.728 1.00 65.38 89 CYS A N 1
ATOM 732 C CA . CYS A 1 89 ? -1.695 -7.291 -20.542 1.00 65.38 89 CYS A CA 1
ATOM 733 C C . CYS A 1 89 ? -3.191 -7.559 -20.789 1.00 65.38 89 CYS A C 1
ATOM 735 O O . CYS A 1 89 ? -3.991 -7.543 -19.858 1.00 65.38 89 CYS A O 1
ATOM 737 N N . ASN A 1 90 ? -3.553 -7.929 -22.022 1.00 57.12 90 ASN A N 1
ATOM 738 C CA . ASN A 1 90 ? -4.906 -8.401 -22.378 1.00 57.12 90 ASN A CA 1
ATOM 739 C C . ASN A 1 90 ? -5.255 -9.808 -21.834 1.00 57.12 90 ASN A C 1
ATOM 741 O O . ASN A 1 90 ? -6.314 -10.327 -22.155 1.00 57.12 90 ASN A O 1
ATOM 745 N N . ILE A 1 91 ? -4.373 -10.453 -21.058 1.00 56.66 91 ILE A N 1
ATOM 746 C CA . ILE A 1 91 ? -4.513 -11.863 -20.626 1.00 56.66 91 ILE A CA 1
ATOM 747 C C . ILE A 1 91 ? -4.606 -11.978 -19.089 1.00 56.66 91 ILE A C 1
ATOM 749 O O . ILE A 1 91 ? -4.810 -13.053 -18.541 1.00 56.66 91 ILE A O 1
ATOM 753 N N . CYS A 1 92 ? -4.456 -10.875 -18.351 1.00 56.03 92 CYS A N 1
ATOM 754 C CA . CYS A 1 92 ? -4.262 -10.921 -16.898 1.00 56.03 92 CYS A CA 1
ATOM 755 C C . CYS A 1 92 ? -5.564 -10.913 -16.065 1.00 56.03 92 CYS A C 1
ATOM 757 O O . CYS A 1 92 ? -5.479 -10.860 -14.839 1.00 56.03 92 CYS A O 1
ATOM 759 N N . VAL A 1 93 ? -6.745 -10.935 -16.693 1.00 54.66 93 VAL A N 1
ATOM 760 C CA . VAL A 1 93 ? -8.055 -10.893 -16.002 1.00 54.66 93 VAL A CA 1
ATOM 761 C C . VAL A 1 93 ? -9.035 -11.992 -16.418 1.00 54.66 93 VAL A C 1
ATOM 763 O O . VAL A 1 93 ? -10.074 -12.118 -15.779 1.00 54.66 93 VAL A O 1
ATOM 766 N N . ASP A 1 94 ? -8.685 -12.830 -17.394 1.00 48.59 94 ASP A N 1
ATOM 767 C CA . ASP A 1 94 ? -9.524 -13.956 -17.804 1.00 48.59 94 ASP A CA 1
ATOM 768 C C . ASP A 1 94 ? -8.941 -15.266 -17.262 1.00 48.59 94 ASP A C 1
ATOM 770 O O . ASP A 1 94 ? -8.061 -15.868 -17.880 1.00 48.59 94 ASP A O 1
ATOM 774 N N . ASN A 1 95 ? -9.395 -15.645 -16.063 1.00 42.28 95 ASN A N 1
ATOM 775 C CA . ASN A 1 95 ? -9.683 -17.014 -15.602 1.00 42.28 95 ASN A CA 1
ATOM 776 C C . ASN A 1 95 ? -10.312 -16.960 -14.206 1.00 42.28 95 ASN A C 1
ATOM 778 O O . ASN A 1 95 ? -9.610 -16.537 -13.259 1.00 42.28 95 ASN A O 1
#

Secondary structure (DSSP, 8-state):
-PPPHHHHHHHHTT---PPPPTT-GGGGHHHHHHHHHHIIIIITT---SSHHHHHHHHHHHHHHHHHS--GGGTT--HHHHHHHHHHH-TTSS--

Foldseek 3Di:
DDDDPVRVVCVVVVHDDDDDDPPPCVVCVVVVVVVVVCCVPPVVPDDDPDPVSVVVSVVVVVVCQQCAFDVVVVRDGNVVVVVVVCVVDPPPPDD

Radius of gyration: 17.53 Å; chains: 1; bounding box: 28×43×41 Å